Protein AF-A0A832LB59-F1 (afdb_monomer_lite)

Sequence (46 aa):
MAQHIKIGVLASGGGSNLQAIVDACESGQIRGTVVVVVSDQADAGA

pLDDT: mean 95.11, std 7.39, range [58.94, 98.5]

Radius of gyration: 11.4 Å; chains: 1; bounding box: 29×11×29 Å

Foldseek 3Di:
DDDAEEDEEEFAAQCPVVVVVQVCCVVVVHSYHDPYYDYPHPPHND

Structure (mmCIF, N/CA/C/O backbone):
data_AF-A0A832LB59-F1
#
_entry.id   AF-A0A832LB59-F1
#
loop_
_atom_site.group_PDB
_atom_site.id
_atom_site.type_symbol
_atom_site.label_atom_id
_atom_site.label_alt_id
_atom_site.label_comp_id
_atom_site.label_asym_id
_atom_site.label_entity_id
_atom_site.label_seq_id
_atom_site.pdbx_PDB_ins_code
_atom_site.Cartn_x
_atom_site.Cartn_y
_atom_site.Cartn_z
_atom_site.occupancy
_atom_site.B_iso_or_equiv
_atom_site.auth_seq_id
_atom_site.auth_comp_id
_atom_site.auth_asym_id
_atom_site.auth_atom_id
_atom_site.pdbx_PDB_model_num
ATOM 1 N N . MET A 1 1 ? -23.407 2.449 13.668 1.00 58.94 1 MET A N 1
ATOM 2 C CA . MET A 1 1 ? -22.090 1.815 13.436 1.00 58.94 1 MET A CA 1
ATOM 3 C C . MET A 1 1 ? -21.458 2.498 12.237 1.00 58.94 1 MET A C 1
ATOM 5 O O . MET A 1 1 ? -22.158 2.650 11.247 1.00 58.94 1 MET A O 1
ATOM 9 N N . ALA A 1 2 ? -20.214 2.980 12.320 1.00 67.19 2 ALA A N 1
ATOM 10 C CA . ALA A 1 2 ? -19.595 3.646 11.172 1.00 67.19 2 ALA A CA 1
ATOM 11 C C . ALA A 1 2 ? -19.322 2.629 10.048 1.00 67.19 2 ALA A C 1
ATOM 13 O O . ALA A 1 2 ? -18.816 1.532 10.293 1.00 67.19 2 ALA A O 1
ATOM 14 N N . GLN A 1 3 ? -19.727 2.973 8.831 1.00 83.75 3 GLN A N 1
ATOM 15 C CA . GLN A 1 3 ? -19.605 2.113 7.658 1.00 83.75 3 GLN A CA 1
ATOM 16 C C . GLN A 1 3 ? -18.140 1.807 7.329 1.00 83.75 3 GLN A C 1
ATOM 18 O O . GLN A 1 3 ? -17.286 2.686 7.420 1.00 83.75 3 GLN A O 1
ATOM 23 N N . HIS A 1 4 ? -17.861 0.554 6.968 1.00 92.00 4 HIS A N 1
ATOM 24 C CA . HIS A 1 4 ? -16.541 0.124 6.510 1.00 92.00 4 HIS A CA 1
ATOM 25 C C . HIS A 1 4 ? -16.396 0.454 5.025 1.00 92.00 4 HIS A C 1
ATOM 27 O O . HIS A 1 4 ? -17.123 -0.103 4.199 1.00 92.00 4 HIS A O 1
ATOM 33 N N . ILE A 1 5 ? -15.513 1.391 4.686 1.00 96.25 5 ILE A N 1
ATOM 34 C CA . ILE A 1 5 ? -15.394 1.902 3.315 1.00 96.25 5 ILE A CA 1
ATOM 35 C C . ILE A 1 5 ? -14.465 1.029 2.464 1.00 96.25 5 ILE A C 1
ATOM 37 O O . ILE A 1 5 ? -13.410 0.587 2.913 1.00 96.25 5 ILE A O 1
ATOM 41 N N . LYS A 1 6 ? -14.847 0.797 1.206 1.00 97.81 6 LYS A N 1
ATOM 42 C CA . LYS A 1 6 ? -13.966 0.197 0.196 1.00 97.81 6 LYS A CA 1
ATOM 43 C C . LYS A 1 6 ? -13.259 1.319 -0.553 1.00 97.81 6 LYS A C 1
ATOM 45 O O . LYS A 1 6 ? -13.928 2.206 -1.077 1.00 97.81 6 LYS A O 1
ATOM 50 N N . ILE A 1 7 ? -11.933 1.278 -0.591 1.00 98.12 7 ILE A N 1
ATOM 51 C CA . ILE A 1 7 ? -11.092 2.340 -1.145 1.00 98.12 7 ILE A CA 1
ATOM 52 C C . ILE A 1 7 ? -10.450 1.829 -2.435 1.00 98.12 7 ILE A C 1
ATOM 54 O O . ILE A 1 7 ? -9.792 0.790 -2.435 1.00 98.12 7 ILE A O 1
ATOM 58 N N . GLY A 1 8 ? -10.655 2.553 -3.533 1.00 98.25 8 GLY A N 1
ATOM 59 C CA . GLY A 1 8 ? -9.880 2.389 -4.760 1.00 98.25 8 GLY A CA 1
ATOM 60 C C . GLY A 1 8 ? -8.841 3.498 -4.863 1.00 98.25 8 GLY A C 1
ATOM 61 O O . GLY A 1 8 ? -9.157 4.652 -4.569 1.00 98.25 8 GLY A O 1
ATOM 62 N N . VAL A 1 9 ? -7.619 3.154 -5.259 1.00 98.00 9 VAL A N 1
ATOM 63 C CA . VAL A 1 9 ? -6.495 4.092 -5.345 1.00 98.00 9 VAL A CA 1
ATOM 64 C C . VAL A 1 9 ? -5.977 4.154 -6.778 1.00 98.00 9 VAL A C 1
ATOM 66 O O . V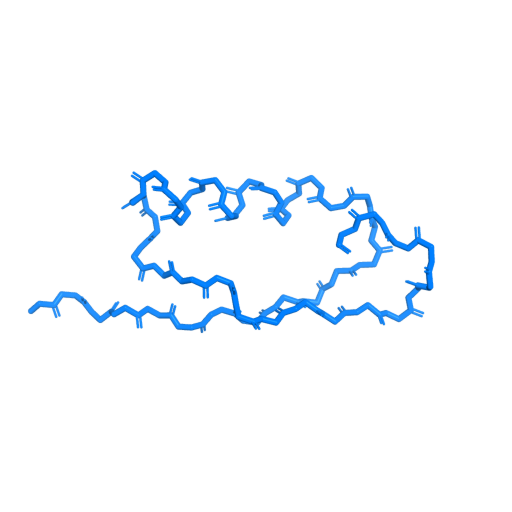AL A 1 9 ? -5.788 3.128 -7.421 1.00 98.00 9 VAL A O 1
ATOM 69 N N . LEU A 1 10 ? -5.744 5.370 -7.269 1.00 97.94 10 LEU A N 1
ATOM 70 C CA . LEU A 1 10 ? -5.009 5.633 -8.503 1.00 97.94 10 LEU A CA 1
ATOM 71 C C . LEU A 1 10 ? -3.629 6.153 -8.105 1.00 97.94 10 LEU A C 1
ATOM 73 O O . LEU A 1 10 ? -3.538 7.213 -7.483 1.00 97.94 10 LEU A O 1
ATOM 77 N N . ALA A 1 11 ? -2.576 5.400 -8.404 1.00 97.06 11 ALA A N 1
ATOM 78 C CA . ALA A 1 11 ? -1.217 5.745 -8.002 1.00 97.06 11 ALA A CA 1
ATOM 79 C C . ALA A 1 11 ? -0.207 5.277 -9.048 1.00 97.06 11 ALA A C 1
ATOM 81 O O . ALA A 1 11 ? -0.224 4.122 -9.448 1.00 97.06 11 ALA A O 1
ATOM 82 N N . SER A 1 12 ? 0.679 6.184 -9.458 1.00 96.81 12 SER A N 1
ATOM 83 C CA . SER A 1 12 ? 1.667 5.958 -10.522 1.00 96.81 12 SER A CA 1
ATOM 84 C C . SER A 1 12 ? 3.105 6.309 -10.114 1.00 96.81 12 SER A C 1
ATOM 86 O O . SER A 1 12 ? 4.011 6.305 -10.936 1.00 96.81 12 SER A O 1
ATOM 88 N N . GLY A 1 13 ? 3.323 6.636 -8.834 1.00 96.38 13 GLY A N 1
ATOM 89 C CA . GLY A 1 13 ? 4.643 6.922 -8.259 1.00 96.38 13 GLY A CA 1
ATOM 90 C C . GLY A 1 13 ? 5.158 5.794 -7.359 1.00 96.38 13 GLY A C 1
ATOM 91 O O . GLY A 1 13 ? 4.750 4.645 -7.473 1.00 96.38 13 GLY A O 1
ATOM 92 N N . GLY A 1 14 ? 6.029 6.129 -6.403 1.00 97.19 14 GLY A N 1
ATOM 93 C CA . GLY A 1 14 ? 6.648 5.149 -5.495 1.00 97.19 14 GLY A CA 1
ATOM 94 C C . GLY A 1 14 ? 5.765 4.609 -4.358 1.00 97.19 14 GLY A C 1
ATOM 95 O O . GLY A 1 14 ? 6.271 3.884 -3.514 1.00 97.19 14 GLY A O 1
ATOM 96 N N . GLY A 1 15 ? 4.488 4.992 -4.273 1.00 96.94 15 GLY A N 1
ATOM 97 C CA . GLY A 1 15 ? 3.532 4.365 -3.348 1.00 96.94 15 GLY A CA 1
ATOM 98 C C . GLY A 1 15 ? 3.555 4.814 -1.880 1.00 96.94 15 GLY A C 1
ATOM 99 O O . GLY A 1 15 ? 2.715 4.354 -1.118 1.00 96.94 15 GLY A O 1
ATOM 100 N N . SER A 1 16 ? 4.411 5.749 -1.449 1.00 97.81 16 SER A N 1
ATOM 101 C CA . SER A 1 16 ? 4.508 6.130 -0.020 1.00 97.81 16 SER A CA 1
ATOM 102 C C . SER A 1 16 ? 3.187 6.610 0.605 1.00 97.81 16 SER A C 1
ATOM 104 O O . SER A 1 16 ? 2.864 6.242 1.733 1.00 97.81 16 SER A O 1
ATOM 106 N N . ASN A 1 17 ? 2.382 7.381 -0.132 1.00 97.19 17 ASN A N 1
ATOM 107 C CA . ASN A 1 17 ? 1.050 7.792 0.327 1.00 97.19 17 ASN A CA 1
ATOM 108 C C . ASN A 1 17 ? 0.051 6.627 0.355 1.00 97.19 17 ASN A C 1
ATOM 110 O O . ASN A 1 17 ? -0.786 6.569 1.250 1.00 97.19 17 ASN A O 1
ATOM 114 N N . LEU A 1 18 ? 0.131 5.704 -0.610 1.00 97.94 18 LEU A N 1
ATOM 115 C CA . LEU A 1 18 ? -0.686 4.491 -0.599 1.00 97.94 18 LEU A CA 1
ATOM 116 C C . LEU A 1 18 ? -0.339 3.638 0.625 1.00 97.94 18 LEU A C 1
ATOM 118 O O . LEU A 1 18 ? -1.251 3.233 1.337 1.00 97.94 18 LEU A O 1
ATOM 122 N N . GLN A 1 19 ? 0.951 3.442 0.908 1.00 98.12 19 GLN A N 1
ATOM 123 C CA . GLN A 1 19 ? 1.409 2.724 2.095 1.00 98.12 19 GLN A CA 1
ATOM 124 C C . GLN A 1 19 ? 0.849 3.362 3.370 1.00 98.12 19 GLN A C 1
ATOM 126 O O . GLN A 1 19 ? 0.237 2.670 4.171 1.00 98.12 19 GLN A O 1
ATOM 131 N N . ALA A 1 20 ? 0.930 4.689 3.510 1.00 98.44 20 ALA A N 1
ATOM 132 C CA . ALA A 1 20 ? 0.360 5.383 4.665 1.00 98.44 20 ALA A CA 1
ATOM 133 C C . ALA A 1 20 ? -1.164 5.175 4.807 1.00 98.44 20 ALA A C 1
ATOM 135 O O . ALA A 1 20 ? -1.676 5.060 5.920 1.00 98.44 20 ALA A O 1
ATOM 136 N N . ILE A 1 21 ? -1.906 5.109 3.694 1.00 97.88 21 ILE A N 1
ATOM 137 C CA . ILE A 1 2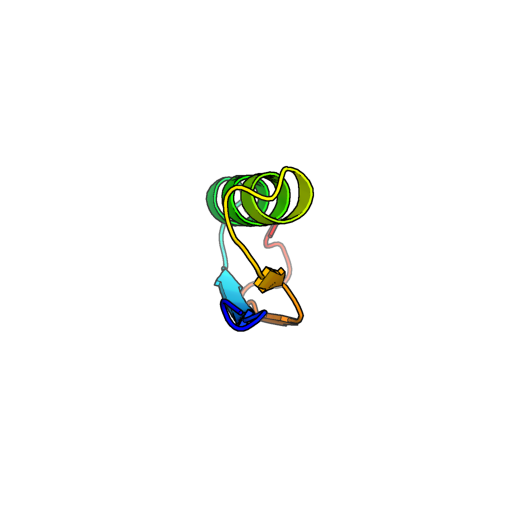1 ? -3.350 4.819 3.702 1.00 97.88 21 ILE A CA 1
ATOM 138 C C . ILE A 1 21 ? -3.617 3.364 4.109 1.00 97.88 21 ILE A C 1
ATOM 140 O O . ILE A 1 21 ? -4.556 3.115 4.869 1.00 97.88 21 ILE A O 1
ATOM 144 N N . VAL A 1 22 ? -2.812 2.414 3.623 1.00 98.00 22 VAL A N 1
ATOM 145 C CA . VAL A 1 22 ? -2.886 0.998 4.012 1.00 98.00 22 VAL A CA 1
ATOM 146 C C . VAL A 1 22 ? -2.618 0.855 5.510 1.00 98.00 22 VAL A C 1
ATOM 148 O O . VAL A 1 22 ? -3.469 0.321 6.218 1.00 98.00 22 VAL A O 1
ATOM 151 N N . ASP A 1 23 ? -1.535 1.446 6.015 1.00 98.50 23 ASP A N 1
ATOM 152 C CA . ASP A 1 23 ? -1.167 1.428 7.435 1.00 98.50 23 ASP A CA 1
ATOM 153 C C . ASP A 1 23 ? -2.273 2.039 8.315 1.00 98.50 23 ASP A C 1
ATOM 155 O O . ASP A 1 23 ? -2.610 1.531 9.389 1.00 98.50 23 ASP A O 1
ATOM 159 N N . ALA A 1 24 ? -2.896 3.128 7.857 1.00 98.25 24 ALA A N 1
ATOM 160 C CA . ALA A 1 24 ? -4.011 3.758 8.555 1.00 98.25 24 ALA A CA 1
ATOM 161 C C . ALA A 1 24 ? -5.274 2.873 8.565 1.00 98.25 24 ALA A C 1
ATOM 163 O O . ALA A 1 24 ? -6.030 2.894 9.539 1.00 98.25 24 ALA A O 1
ATOM 164 N N . CYS A 1 25 ? -5.508 2.074 7.518 1.00 97.44 25 CYS A N 1
ATOM 165 C CA . CYS A 1 25 ? -6.582 1.079 7.497 1.00 97.44 25 CYS A CA 1
ATOM 166 C C . CYS A 1 25 ? -6.290 -0.088 8.454 1.00 97.44 25 CYS A C 1
ATOM 168 O O . CYS A 1 25 ? -7.160 -0.471 9.235 1.00 97.44 25 CYS A O 1
ATOM 170 N N . GLU A 1 26 ? -5.067 -0.624 8.434 1.00 96.94 26 GLU A N 1
ATOM 171 C CA . GLU A 1 26 ? -4.641 -1.749 9.280 1.00 96.94 26 GLU A CA 1
ATOM 172 C C . GLU A 1 26 ? -4.615 -1.389 10.770 1.00 96.94 26 GLU A C 1
ATOM 174 O O . GLU A 1 26 ? -5.049 -2.172 11.615 1.00 96.94 26 GLU A O 1
ATOM 179 N N . SER A 1 27 ? -4.182 -0.170 11.099 1.00 97.69 27 SER A N 1
ATOM 180 C CA . SER A 1 27 ? -4.207 0.366 12.467 1.00 97.69 27 SER A CA 1
ATOM 181 C C . SER A 1 27 ? -5.604 0.785 12.942 1.00 97.69 27 SER A C 1
ATOM 183 O O . SER A 1 27 ? -5.778 1.157 14.105 1.00 97.69 27 SER A O 1
ATOM 185 N N . GLY A 1 28 ? -6.613 0.748 12.066 1.00 95.44 28 GLY A N 1
ATOM 186 C CA . GLY A 1 28 ? -7.991 1.126 12.381 1.00 95.44 28 GLY A CA 1
ATOM 187 C C . GLY A 1 28 ? -8.233 2.635 12.502 1.00 95.44 28 GLY A C 1
ATOM 188 O O . GLY A 1 28 ? -9.337 3.036 12.879 1.00 95.44 28 GLY A O 1
ATOM 189 N N . GLN A 1 29 ? -7.248 3.476 12.163 1.00 97.31 29 GLN A N 1
ATOM 190 C CA . GLN A 1 29 ? -7.420 4.931 12.061 1.00 97.31 29 GLN A CA 1
ATOM 191 C C . GLN A 1 29 ? -8.411 5.295 10.950 1.00 97.31 29 GLN A C 1
ATOM 193 O O . GLN A 1 29 ? -9.256 6.177 11.117 1.00 97.31 29 GLN A O 1
ATOM 198 N N . ILE A 1 30 ? -8.345 4.573 9.832 1.00 96.38 30 ILE A N 1
ATOM 199 C CA . ILE A 1 30 ? -9.329 4.609 8.757 1.00 96.38 30 ILE A CA 1
ATOM 200 C C . ILE A 1 30 ? -10.162 3.334 8.854 1.00 96.38 30 ILE A C 1
ATOM 202 O O . ILE A 1 30 ? -9.654 2.224 8.730 1.00 96.38 30 ILE A O 1
ATOM 206 N N . ARG A 1 31 ? -11.478 3.477 9.033 1.00 97.12 31 ARG A N 1
ATOM 207 C CA . ARG A 1 31 ? -12.423 2.349 8.988 1.00 97.12 31 ARG A CA 1
ATOM 208 C C . ARG A 1 31 ? -12.697 1.934 7.545 1.00 97.12 31 ARG A C 1
ATOM 210 O O . ARG A 1 31 ? -13.800 2.135 7.032 1.00 97.12 31 ARG A O 1
ATOM 217 N N . GLY A 1 32 ? -11.681 1.406 6.878 1.00 97.00 32 GLY A N 1
ATOM 218 C CA . GLY A 1 32 ? -11.754 1.041 5.475 1.00 97.00 32 GLY A CA 1
ATOM 219 C C . GLY A 1 32 ? -10.738 -0.011 5.071 1.00 97.00 32 GLY A C 1
ATOM 220 O O . GLY A 1 32 ? -9.958 -0.503 5.880 1.00 97.00 32 GLY A O 1
ATOM 221 N N . THR A 1 33 ? -10.789 -0.383 3.799 1.00 98.12 33 THR A N 1
ATOM 222 C CA . THR A 1 33 ? -9.842 -1.310 3.179 1.00 98.12 33 THR A CA 1
ATOM 223 C C . THR A 1 33 ? -9.572 -0.853 1.757 1.00 98.12 33 THR A C 1
ATOM 225 O O . THR A 1 33 ? -10.516 -0.598 1.002 1.00 98.12 33 THR A O 1
ATOM 228 N N . VAL A 1 34 ? -8.296 -0.769 1.385 1.00 98.00 34 VAL A N 1
ATOM 229 C CA . VAL A 1 34 ? -7.889 -0.608 -0.012 1.00 98.00 34 VAL A CA 1
ATOM 230 C C . VAL A 1 34 ? -8.174 -1.917 -0.740 1.00 98.00 34 VAL A C 1
ATOM 232 O O . VAL A 1 34 ? -7.654 -2.962 -0.371 1.00 98.00 34 VAL A O 1
ATOM 235 N N . VAL A 1 35 ? -9.061 -1.873 -1.733 1.00 98.31 35 VAL A N 1
ATOM 236 C CA . VAL A 1 35 ? -9.520 -3.065 -2.468 1.00 98.31 35 VAL A CA 1
ATOM 237 C C . VAL A 1 35 ? -8.986 -3.130 -3.892 1.00 98.31 35 VAL A C 1
ATOM 239 O O . VAL A 1 35 ? -9.052 -4.184 -4.516 1.00 98.31 35 VAL A O 1
ATOM 242 N N . VAL A 1 36 ? -8.494 -2.009 -4.421 1.00 98.12 36 VAL A N 1
ATOM 243 C CA . VAL A 1 36 ? -7.892 -1.943 -5.750 1.00 98.12 36 VAL A CA 1
ATOM 244 C C . VAL A 1 36 ? -6.907 -0.783 -5.815 1.00 98.12 36 VAL A C 1
ATOM 246 O O . VAL A 1 36 ? -7.182 0.304 -5.299 1.00 98.12 36 VAL A O 1
ATOM 249 N N . VAL A 1 37 ? -5.784 -1.022 -6.480 1.00 97.69 37 VAL A N 1
ATOM 250 C CA . VAL A 1 37 ? -4.826 0.000 -6.896 1.00 97.69 37 VAL A CA 1
ATOM 251 C C . VAL A 1 37 ? -4.722 -0.086 -8.413 1.00 97.69 37 VAL A C 1
ATOM 253 O O . VAL A 1 37 ? -4.626 -1.180 -8.968 1.00 97.69 37 VAL A O 1
ATOM 256 N N . VAL A 1 38 ? -4.814 1.054 -9.089 1.00 98.06 38 VAL A N 1
ATOM 257 C CA . VAL A 1 38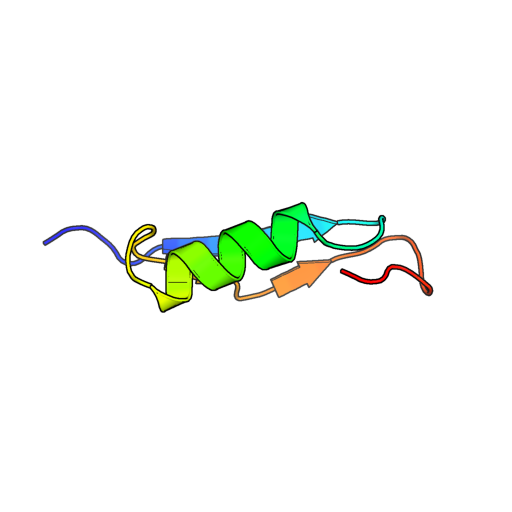 ? -4.688 1.164 -10.543 1.00 98.06 38 VAL A CA 1
ATOM 258 C C . VAL A 1 38 ? -3.564 2.146 -10.850 1.00 98.06 38 VAL A C 1
ATOM 260 O O . VAL A 1 38 ? -3.548 3.262 -10.330 1.00 98.06 38 VAL A O 1
ATOM 263 N N . SER A 1 39 ? -2.648 1.725 -11.717 1.00 97.88 39 SER A N 1
ATOM 264 C CA . SER A 1 39 ? -1.530 2.529 -12.206 1.00 97.88 39 SER A CA 1
ATOM 265 C C . SER A 1 39 ? -1.554 2.568 -13.731 1.00 97.88 39 SER A C 1
ATOM 267 O O . SER A 1 39 ? -1.918 1.584 -14.377 1.00 97.88 39 SER A O 1
ATOM 269 N N . ASP A 1 40 ? -1.154 3.700 -14.303 1.00 97.00 40 ASP A N 1
ATOM 270 C CA . ASP A 1 40 ? -0.842 3.848 -15.727 1.00 97.00 40 ASP A CA 1
ATOM 271 C C . ASP A 1 40 ? 0.653 3.630 -16.037 1.00 97.00 40 ASP A C 1
ATOM 273 O O . ASP A 1 40 ? 1.035 3.568 -17.204 1.00 97.00 40 ASP A O 1
ATOM 277 N N . GLN A 1 41 ? 1.492 3.470 -15.009 1.00 96.12 41 GLN A N 1
ATOM 278 C CA . GLN A 1 41 ? 2.925 3.189 -15.114 1.00 96.12 41 GLN A CA 1
ATOM 279 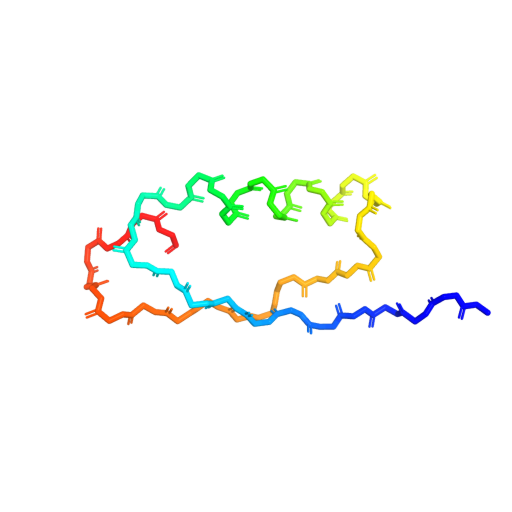C C . GLN A 1 41 ? 3.224 1.759 -14.654 1.00 96.12 41 GLN A C 1
ATOM 281 O O . GLN A 1 41 ? 2.901 1.376 -13.527 1.00 96.12 41 GLN A O 1
ATOM 286 N N . ALA A 1 42 ? 3.836 0.963 -15.536 1.00 93.75 42 ALA A N 1
ATOM 287 C CA . ALA A 1 42 ? 4.110 -0.458 -15.299 1.00 93.75 42 ALA A CA 1
ATOM 288 C C . ALA A 1 42 ? 5.173 -0.709 -14.214 1.00 93.75 42 ALA A C 1
ATOM 290 O O . ALA A 1 42 ? 5.219 -1.793 -13.642 1.00 93.75 42 ALA A O 1
ATOM 291 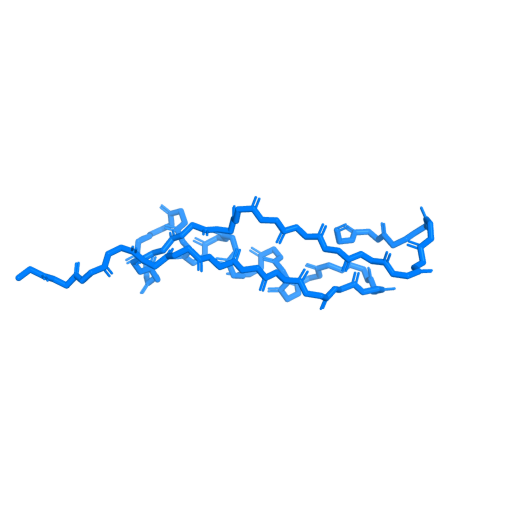N N . ASP A 1 43 ? 6.022 0.282 -13.952 1.00 95.12 43 ASP A N 1
ATOM 292 C CA . ASP A 1 43 ? 7.104 0.281 -12.969 1.00 95.12 43 ASP A CA 1
ATOM 293 C C . ASP A 1 43 ? 6.765 1.078 -11.697 1.00 95.12 43 ASP A C 1
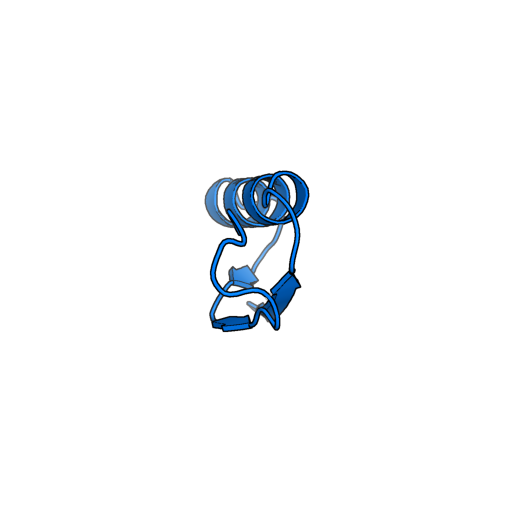ATOM 295 O O . ASP A 1 43 ? 7.644 1.314 -10.864 1.00 95.12 43 ASP A O 1
ATOM 299 N N . ALA A 1 44 ? 5.500 1.480 -11.520 1.00 96.44 44 ALA A N 1
ATOM 300 C CA . ALA A 1 44 ? 5.053 2.108 -10.283 1.00 96.44 44 ALA A CA 1
ATOM 301 C C . ALA A 1 44 ? 5.320 1.187 -9.080 1.00 96.44 44 ALA A C 1
ATOM 303 O O . ALA A 1 44 ? 5.082 -0.018 -9.130 1.00 96.44 44 ALA A O 1
ATOM 304 N N . GLY A 1 45 ? 5.805 1.775 -7.984 1.00 91.38 45 GLY A N 1
ATOM 305 C CA . GLY A 1 45 ? 6.033 1.060 -6.721 1.00 91.38 45 GLY A CA 1
ATOM 306 C C . GLY A 1 45 ? 4.802 1.008 -5.812 1.00 91.38 45 GLY A C 1
ATOM 307 O O . GLY A 1 45 ? 4.894 0.488 -4.703 1.00 91.38 45 GLY A O 1
ATOM 308 N N . ALA A 1 46 ? 3.698 1.613 -6.254 1.00 88.94 46 ALA A N 1
ATOM 309 C CA . ALA A 1 46 ? 2.398 1.598 -5.592 1.00 88.94 46 ALA A CA 1
ATOM 310 C C . ALA A 1 46 ? 1.618 0.312 -5.906 1.00 88.94 46 ALA A C 1
ATOM 312 O O . ALA A 1 46 ? 1.731 -0.182 -7.047 1.00 88.94 46 ALA A O 1
#

Secondary structure (DSSP, 8-state):
----EEEEEE--S--HHHHHHHHHHHTTSSSEEEEEEE-S-TT---